Protein AF-A0A259L7F9-F1 (afdb_monomer_lite)

Sequence (75 aa):
MKLVLPAVAATTTLLSPVLAEARQVTFETTLKNYGGNGAYVVLYVTDASGAYKGTLWMAGGKAKYYRHLSDWQRA

pLDDT: mean 71.58, std 14.11, range [42.47, 94.62]

Secondary structure (DSSP, 8-state):
--SHHHHHHTSTTS-S-------------------SS--EEEEEEE-TT--EEEEEEEEESS----TT-GGGGG-

Structure (mmCIF, N/CA/C/O backbone):
data_AF-A0A259L7F9-F1
#
_entry.id   AF-A0A259L7F9-F1
#
loop_
_atom_site.group_PDB
_atom_site.id
_atom_site.type_symbol
_atom_site.label_atom_id
_atom_site.label_alt_id
_atom_site.label_comp_id
_atom_site.label_asym_id
_atom_site.label_entity_id
_atom_site.label_seq_id
_atom_site.pdbx_PDB_ins_code
_atom_site.Cartn_x
_atom_site.Cartn_y
_atom_site.Cartn_z
_atom_site.occupancy
_atom_site.B_iso_or_equiv
_atom_site.auth_seq_id
_atom_site.auth_comp_id
_atom_site.auth_asym_id
_atom_site.auth_atom_id
_atom_site.pdbx_PDB_model_num
ATOM 1 N N . MET A 1 1 ? -44.521 16.168 39.113 1.00 50.41 1 MET A N 1
ATOM 2 C CA . MET A 1 1 ? -43.275 16.506 38.386 1.00 50.41 1 MET A CA 1
ATOM 3 C C . MET A 1 1 ? -42.256 15.393 38.622 1.00 50.41 1 MET A C 1
ATOM 5 O O . MET A 1 1 ? -41.581 15.424 39.640 1.00 50.41 1 MET A O 1
ATOM 9 N N . LYS A 1 2 ? -42.218 14.331 37.801 1.00 53.56 2 LYS A N 1
ATOM 10 C CA . LYS A 1 2 ? -41.365 13.159 38.114 1.00 53.56 2 LYS A CA 1
ATOM 11 C C . LYS A 1 2 ? -40.867 12.360 36.901 1.00 53.56 2 LYS A C 1
ATOM 13 O O . LYS A 1 2 ? -40.568 11.186 37.041 1.00 53.56 2 LYS A O 1
ATOM 18 N N . LEU A 1 3 ? -40.780 12.973 35.719 1.00 55.22 3 LEU A N 1
ATOM 19 C CA . LEU A 1 3 ? -40.227 12.308 34.523 1.00 55.22 3 LEU A CA 1
ATOM 20 C C . LEU A 1 3 ? -39.337 13.212 33.657 1.00 55.22 3 LEU A C 1
ATOM 22 O O . LEU A 1 3 ? -38.899 12.797 32.593 1.00 55.22 3 LEU A O 1
ATOM 26 N N . VAL A 1 4 ? -39.015 14.426 34.112 1.00 58.28 4 VAL A N 1
ATOM 27 C CA . VAL A 1 4 ? -38.196 15.352 33.310 1.00 58.28 4 VAL A CA 1
ATOM 28 C C . VAL A 1 4 ? -36.699 15.024 33.418 1.00 58.28 4 VAL A C 1
ATOM 30 O O . VAL A 1 4 ? -35.957 15.217 32.465 1.00 58.28 4 VAL A O 1
ATOM 33 N N . LEU A 1 5 ? -36.251 14.453 34.544 1.00 55.78 5 LEU A N 1
ATOM 34 C CA . LEU A 1 5 ? -34.834 14.150 34.773 1.00 55.78 5 LEU A CA 1
ATOM 35 C C . LEU A 1 5 ? -34.273 12.936 33.994 1.00 55.78 5 LEU A C 1
ATOM 37 O O . LEU A 1 5 ? -33.157 13.058 33.496 1.00 55.78 5 LEU A O 1
ATOM 41 N N . PRO A 1 6 ? -34.970 11.789 33.823 1.00 55.47 6 PRO A N 1
ATOM 42 C CA . PRO A 1 6 ? -34.399 10.662 33.075 1.00 55.47 6 PRO A CA 1
ATOM 43 C C . PRO A 1 6 ? -34.395 10.876 31.552 1.00 55.47 6 PRO A C 1
ATOM 45 O O . PRO A 1 6 ? -33.634 10.217 30.851 1.00 55.47 6 PRO A O 1
ATOM 48 N N . ALA A 1 7 ? -35.198 11.813 31.032 1.00 55.25 7 ALA A N 1
ATOM 49 C CA . ALA A 1 7 ? -35.262 12.107 29.600 1.00 55.25 7 ALA A CA 1
ATOM 50 C C . ALA A 1 7 ? -34.036 12.886 29.084 1.00 55.25 7 ALA A C 1
ATOM 52 O O . ALA A 1 7 ? -33.680 12.753 27.920 1.00 55.25 7 ALA A O 1
ATOM 53 N N . VAL A 1 8 ? -33.362 13.661 29.942 1.00 57.91 8 VAL A N 1
ATOM 54 C CA . VAL A 1 8 ? -32.179 14.457 29.555 1.00 57.91 8 VAL A CA 1
ATOM 55 C C . VAL A 1 8 ? -30.908 13.599 29.488 1.00 57.91 8 VAL A C 1
ATOM 57 O O . VAL A 1 8 ? -30.014 13.880 28.695 1.00 57.91 8 VAL A O 1
ATOM 60 N N . ALA A 1 9 ? -30.835 12.514 30.266 1.00 57.03 9 ALA A N 1
ATOM 61 C CA . ALA A 1 9 ? -29.688 11.601 30.258 1.00 57.03 9 ALA A CA 1
ATOM 62 C C . ALA A 1 9 ? -29.629 10.699 29.008 1.00 57.03 9 ALA A C 1
ATOM 64 O O . ALA A 1 9 ? -28.569 10.167 28.690 1.00 57.03 9 ALA A O 1
ATOM 65 N N . ALA A 1 10 ? -30.745 10.534 28.289 1.00 56.00 10 ALA A N 1
ATOM 66 C CA . ALA A 1 10 ? -30.806 9.722 27.073 1.00 56.00 10 ALA A CA 1
ATOM 67 C C . ALA A 1 10 ? -30.308 10.459 25.812 1.00 56.00 10 ALA A C 1
ATOM 69 O O . ALA A 1 10 ? -30.145 9.834 24.767 1.00 56.00 10 ALA A O 1
ATOM 70 N N . THR A 1 11 ? -30.058 11.771 25.885 1.00 56.97 11 THR A N 1
ATOM 71 C CA . THR A 1 11 ? -29.709 12.594 24.713 1.00 56.97 11 THR A CA 1
ATOM 72 C C . THR A 1 11 ? -28.203 12.809 24.541 1.00 56.97 11 THR A C 1
ATOM 74 O O . THR A 1 11 ? -27.756 13.172 23.455 1.00 56.97 11 THR A O 1
ATOM 77 N N . THR A 1 12 ? -27.389 12.570 25.573 1.00 57.25 12 THR A N 1
ATOM 78 C CA . THR A 1 12 ? -25.932 12.806 25.533 1.00 57.25 12 THR A CA 1
ATOM 79 C C . THR A 1 12 ? -25.134 11.724 24.804 1.00 57.25 12 THR A C 1
ATOM 81 O O . THR A 1 12 ? -23.979 11.964 24.466 1.00 57.25 12 THR A O 1
ATOM 84 N N . THR A 1 13 ? -25.720 10.565 24.497 1.00 56.44 13 THR A N 1
ATOM 85 C CA . THR A 1 13 ? -25.046 9.490 23.740 1.00 56.44 13 THR A CA 1
ATOM 86 C C . THR A 1 13 ? -25.210 9.605 22.221 1.00 56.44 13 THR A C 1
ATOM 88 O O . THR A 1 13 ? -24.496 8.932 21.486 1.00 56.44 13 THR A O 1
ATOM 91 N N . LEU A 1 14 ? -26.098 10.478 21.730 1.00 56.75 14 LEU A N 1
ATOM 92 C CA . LEU A 1 14 ? -26.344 10.690 20.293 1.00 56.75 14 LEU A CA 1
ATOM 93 C C . LEU A 1 14 ? -25.490 11.810 19.674 1.00 56.75 14 LEU A C 1
ATOM 95 O O . LEU A 1 14 ? -25.589 12.063 18.477 1.00 56.75 14 LEU A O 1
ATOM 99 N N . LEU A 1 15 ? -24.656 12.485 20.473 1.00 57.72 15 LEU A N 1
ATOM 100 C CA . LEU A 1 15 ? -23.808 13.594 20.018 1.00 57.72 15 LEU A CA 1
ATOM 101 C C . LEU A 1 15 ? -22.341 13.212 19.819 1.00 57.72 15 LEU A C 1
ATOM 103 O O . LEU A 1 15 ? -21.547 14.081 19.468 1.00 57.72 15 LEU A O 1
ATOM 107 N N . SER A 1 16 ? -21.958 11.947 20.020 1.00 61.28 16 SER A N 1
ATOM 108 C CA . SER A 1 16 ? -20.651 11.490 19.553 1.00 61.28 16 SER A CA 1
ATOM 109 C C . SER A 1 16 ? -20.664 11.582 18.031 1.00 61.28 16 SER A C 1
ATOM 111 O O . SER A 1 16 ? -21.430 10.849 17.399 1.00 61.28 16 SER A O 1
ATOM 113 N N . PRO A 1 17 ? -19.863 12.466 17.412 1.00 60.62 17 PRO A N 1
ATOM 114 C CA . PRO A 1 17 ? -19.764 12.473 15.973 1.00 60.62 17 PRO A CA 1
ATOM 115 C C . PRO A 1 17 ? -19.165 11.120 15.601 1.00 60.62 17 PRO A C 1
ATOM 117 O O . PRO A 1 17 ? -17.982 10.874 15.831 1.00 60.62 17 PRO A O 1
ATOM 120 N N . VAL A 1 18 ? -19.962 10.236 15.003 1.00 59.47 18 VAL A N 1
ATOM 121 C CA . VAL A 1 18 ? -19.432 9.182 14.132 1.00 59.47 18 VAL A CA 1
ATOM 122 C C . VAL A 1 18 ? -18.982 9.890 12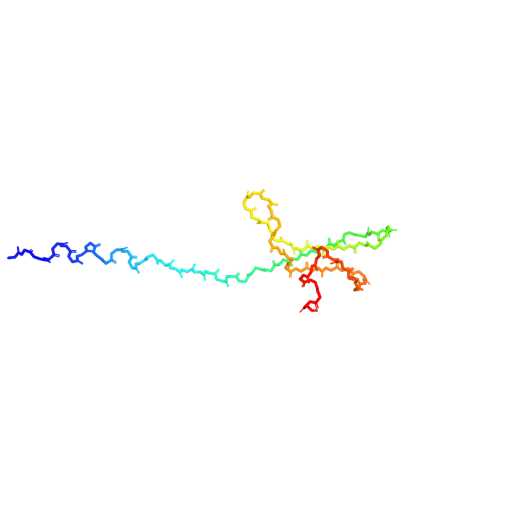.855 1.00 59.47 18 VAL A C 1
ATOM 124 O O . VAL A 1 18 ? -19.508 9.689 11.767 1.00 59.47 18 VAL A O 1
ATOM 127 N N . LEU A 1 19 ? -18.027 10.808 12.994 1.00 58.16 19 LEU A N 1
ATOM 128 C CA . LEU A 1 19 ? -17.238 11.283 11.882 1.00 58.16 19 LEU A CA 1
ATOM 129 C C . LEU A 1 19 ? -16.246 10.155 11.638 1.00 58.16 19 LEU A C 1
ATOM 131 O O . LEU A 1 19 ? -15.110 10.182 12.102 1.00 58.16 19 LEU A O 1
ATOM 135 N N . ALA A 1 20 ? -16.702 9.128 10.923 1.00 61.19 20 ALA A N 1
ATOM 136 C CA . ALA A 1 20 ? -15.799 8.396 10.059 1.00 61.19 20 ALA A CA 1
ATOM 137 C C . ALA A 1 20 ? -15.305 9.429 9.039 1.00 61.19 20 ALA A C 1
ATOM 139 O O . ALA A 1 20 ? -15.888 9.605 7.971 1.00 61.19 20 ALA A O 1
ATOM 140 N N . GLU A 1 21 ? -14.313 10.222 9.440 1.00 60.97 21 GLU A N 1
ATOM 141 C CA . GLU A 1 21 ? -13.697 11.216 8.586 1.00 60.97 21 GLU A CA 1
ATOM 142 C C . GLU A 1 21 ? -12.908 10.407 7.557 1.00 60.97 21 GLU A C 1
ATOM 144 O O . GLU A 1 21 ? -11.769 10.004 7.787 1.00 60.97 21 GLU A O 1
ATOM 149 N N . ALA A 1 22 ? -13.554 10.083 6.435 1.00 68.56 22 ALA A N 1
ATOM 150 C CA . ALA A 1 22 ? -12.916 9.517 5.254 1.00 68.56 22 ALA A CA 1
ATOM 151 C C . ALA A 1 22 ? -12.056 10.608 4.605 1.00 68.56 22 ALA A C 1
ATOM 153 O O . ALA A 1 22 ? -12.289 11.050 3.480 1.00 68.56 22 ALA A O 1
ATOM 154 N N . ARG A 1 23 ? -11.096 11.120 5.375 1.00 74.62 23 ARG A N 1
ATOM 155 C CA . ARG A 1 23 ? -10.189 12.160 4.949 1.00 74.62 23 ARG A CA 1
ATOM 156 C C . ARG A 1 23 ? -9.250 11.532 3.944 1.00 74.62 23 ARG A C 1
ATOM 158 O O . ARG A 1 23 ? -8.575 10.547 4.238 1.00 74.62 23 ARG A O 1
ATOM 165 N N . GLN A 1 24 ? -9.228 12.098 2.747 1.00 79.62 24 GLN A N 1
ATOM 166 C CA . GLN A 1 24 ? -8.286 11.669 1.734 1.00 79.62 24 GLN A CA 1
ATOM 167 C C . GLN A 1 24 ? -6.865 11.885 2.263 1.00 79.62 24 GLN A C 1
ATOM 169 O O . GLN A 1 24 ? -6.489 12.999 2.632 1.00 79.62 24 GLN A O 1
ATOM 174 N N . VAL A 1 25 ? -6.090 10.804 2.304 1.00 83.88 25 VAL A N 1
ATOM 175 C CA . VAL A 1 25 ? -4.669 10.833 2.640 1.00 83.88 25 VAL A CA 1
ATOM 176 C C . VAL A 1 25 ? -3.896 10.538 1.368 1.00 83.88 25 VAL A C 1
ATOM 178 O O . VAL A 1 25 ? -4.040 9.468 0.778 1.00 83.88 25 VAL A O 1
ATOM 181 N N . THR A 1 26 ? -3.085 11.500 0.944 1.00 87.62 26 THR A N 1
ATOM 182 C CA . THR A 1 26 ? -2.192 11.333 -0.202 1.00 87.62 26 THR A CA 1
ATOM 183 C C . THR A 1 26 ? -0.827 10.893 0.302 1.00 87.62 26 THR A C 1
ATOM 185 O O . THR A 1 26 ? -0.236 11.553 1.155 1.00 87.62 26 THR A O 1
ATOM 188 N N . PHE A 1 27 ? -0.324 9.787 -0.240 1.00 86.75 27 PHE A N 1
ATOM 189 C CA . PHE A 1 27 ? 1.034 9.318 0.004 1.00 86.75 27 PHE A CA 1
ATOM 190 C C . PHE A 1 27 ? 1.882 9.556 -1.240 1.00 86.75 27 PHE A C 1
ATOM 192 O O . PHE A 1 27 ? 1.550 9.071 -2.320 1.00 86.75 27 PHE A O 1
ATOM 199 N N . GLU A 1 28 ? 2.993 10.267 -1.077 1.00 88.06 28 GLU A N 1
ATOM 200 C CA . GLU A 1 28 ? 4.005 10.431 -2.117 1.00 88.06 28 GLU A CA 1
ATOM 201 C C . GLU A 1 28 ? 5.250 9.634 -1.735 1.00 88.06 28 GLU A C 1
ATOM 203 O O . GLU A 1 28 ? 5.737 9.709 -0.606 1.00 88.06 28 GLU A O 1
ATOM 208 N N . THR A 1 29 ? 5.763 8.841 -2.674 1.00 84.25 29 THR A N 1
ATOM 209 C CA . THR A 1 29 ? 6.958 8.020 -2.457 1.00 84.25 29 THR A CA 1
ATOM 210 C C . THR A 1 29 ? 7.921 8.225 -3.613 1.00 84.25 29 THR A C 1
ATOM 212 O O . THR A 1 29 ? 7.528 8.068 -4.770 1.00 84.25 29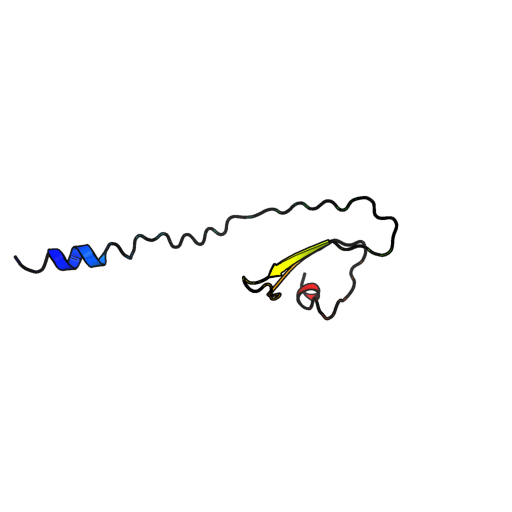 THR A O 1
ATOM 215 N N . THR A 1 30 ? 9.187 8.494 -3.303 1.00 85.25 30 THR A N 1
ATOM 216 C CA . THR A 1 30 ? 10.246 8.609 -4.308 1.00 85.25 30 THR A CA 1
ATOM 217 C C . THR A 1 30 ? 11.314 7.569 -4.022 1.00 85.25 30 THR A C 1
ATOM 219 O O . THR A 1 30 ? 12.015 7.637 -3.010 1.00 85.25 30 THR A O 1
ATOM 222 N N . LEU A 1 31 ? 11.451 6.597 -4.922 1.00 81.06 31 LEU A N 1
ATOM 223 C CA . LEU A 1 31 ? 12.547 5.640 -4.864 1.00 81.06 31 LEU A CA 1
ATOM 224 C C . LEU A 1 31 ? 13.834 6.333 -5.335 1.00 81.06 31 LEU A C 1
ATOM 226 O O . LEU A 1 31 ? 13.867 6.927 -6.411 1.00 81.06 31 LEU A O 1
ATOM 230 N N . LYS A 1 32 ? 14.906 6.256 -4.540 1.00 84.19 32 LYS A N 1
ATOM 231 C CA . LYS A 1 32 ? 16.235 6.709 -4.981 1.00 84.19 32 LYS A CA 1
ATOM 232 C C . LYS A 1 32 ? 16.717 5.858 -6.155 1.00 84.19 32 LYS A C 1
ATOM 234 O O . LYS A 1 32 ? 16.337 4.695 -6.267 1.00 84.19 32 LYS A O 1
ATOM 239 N N . ASN A 1 33 ? 17.606 6.417 -6.980 1.00 81.81 33 ASN A N 1
ATOM 240 C CA . ASN A 1 33 ? 18.227 5.675 -8.076 1.00 81.81 33 ASN A CA 1
ATOM 241 C C . ASN A 1 33 ? 18.795 4.341 -7.576 1.00 81.81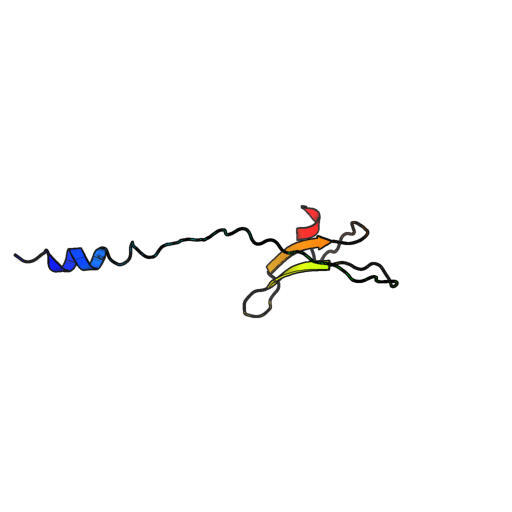 33 ASN A C 1
ATOM 243 O O . ASN A 1 33 ? 19.711 4.306 -6.754 1.00 81.81 33 ASN A O 1
ATOM 247 N N . TYR A 1 34 ? 18.220 3.255 -8.084 1.00 82.19 34 TYR A N 1
ATOM 248 C CA . TYR A 1 34 ? 18.566 1.889 -7.734 1.00 82.19 34 TYR A CA 1
ATOM 249 C C . TYR A 1 34 ? 19.091 1.186 -8.984 1.00 82.19 34 TYR A C 1
ATOM 251 O O . TYR A 1 34 ? 18.347 0.969 -9.934 1.00 82.19 34 TYR A O 1
ATOM 259 N N . GLY A 1 35 ? 20.385 0.859 -8.988 1.00 81.94 35 GLY A N 1
ATOM 260 C CA . GLY A 1 35 ? 21.052 0.176 -10.105 1.00 81.94 35 GLY A CA 1
ATOM 261 C C . GLY A 1 35 ? 21.056 -1.352 -9.997 1.00 81.94 35 GLY A C 1
ATOM 262 O O . GLY A 1 35 ? 21.771 -2.009 -10.747 1.00 81.94 35 GLY A O 1
ATOM 263 N N . GLY A 1 36 ? 20.337 -1.911 -9.019 1.00 81.88 36 GLY A N 1
ATOM 264 C CA . GLY A 1 36 ? 20.258 -3.351 -8.789 1.00 81.88 36 GLY A CA 1
ATOM 265 C C . GLY A 1 36 ? 19.153 -4.024 -9.605 1.00 81.88 36 GLY A C 1
ATOM 266 O O . GLY A 1 36 ? 18.779 -3.578 -10.685 1.00 81.88 36 GLY A O 1
ATOM 267 N N . ASN A 1 37 ? 18.616 -5.122 -9.071 1.00 80.69 37 ASN A N 1
ATOM 268 C CA . ASN A 1 37 ? 17.538 -5.886 -9.706 1.00 80.69 37 ASN A CA 1
ATOM 269 C C . ASN A 1 37 ? 16.209 -5.093 -9.776 1.00 80.69 37 ASN A C 1
ATOM 271 O O . ASN A 1 37 ? 16.140 -3.911 -9.468 1.00 80.69 37 ASN A O 1
ATOM 275 N N . GLY A 1 38 ? 15.105 -5.711 -10.203 1.00 77.12 38 GLY A N 1
ATOM 276 C CA . GLY A 1 38 ? 13.807 -5.022 -10.197 1.00 77.12 38 GLY A CA 1
ATOM 277 C C . GLY A 1 38 ? 13.401 -4.585 -8.782 1.00 77.12 38 GLY A C 1
ATOM 278 O O . GLY A 1 38 ? 13.188 -5.444 -7.929 1.00 77.12 38 GLY A O 1
ATOM 279 N N . ALA A 1 39 ? 13.279 -3.274 -8.551 1.00 82.81 39 ALA A N 1
ATOM 280 C CA . ALA A 1 39 ? 12.793 -2.702 -7.297 1.00 82.81 39 ALA A CA 1
ATOM 281 C C . ALA A 1 39 ? 11.312 -2.324 -7.385 1.00 82.81 39 ALA A C 1
ATOM 283 O O . ALA A 1 39 ? 10.824 -1.884 -8.429 1.00 82.81 39 ALA A O 1
ATOM 284 N N . TYR A 1 40 ? 10.627 -2.491 -6.256 1.00 80.94 40 TYR A N 1
ATOM 285 C CA . TYR A 1 40 ? 9.210 -2.203 -6.095 1.00 80.94 40 TYR A CA 1
ATOM 286 C C . TYR A 1 40 ? 9.000 -1.449 -4.783 1.00 80.94 40 TYR A C 1
ATOM 288 O O . TYR A 1 40 ? 9.633 -1.766 -3.776 1.00 80.94 40 TYR A O 1
ATOM 296 N N . VAL A 1 41 ? 8.101 -0.472 -4.795 1.00 83.94 41 VAL A N 1
ATOM 297 C CA . VAL A 1 41 ? 7.604 0.221 -3.603 1.00 83.94 41 VAL A CA 1
ATOM 298 C C . VAL A 1 41 ? 6.169 -0.221 -3.377 1.00 83.94 41 VAL A C 1
ATOM 300 O O . VAL A 1 41 ? 5.402 -0.273 -4.332 1.00 83.94 41 VAL A O 1
ATOM 303 N N . VAL A 1 42 ? 5.806 -0.546 -2.135 1.00 85.31 42 VAL A N 1
ATOM 304 C CA . VAL A 1 42 ? 4.470 -1.041 -1.778 1.00 85.31 42 VAL A CA 1
ATOM 305 C C . VAL A 1 42 ? 3.972 -0.319 -0.534 1.00 85.31 42 VAL A C 1
ATOM 307 O O . VAL A 1 42 ? 4.682 -0.266 0.468 1.00 85.31 42 VAL A O 1
ATOM 310 N N . LEU A 1 43 ? 2.739 0.183 -0.581 1.00 87.12 43 LEU A N 1
ATOM 311 C CA . LEU A 1 43 ? 1.992 0.602 0.600 1.00 87.12 43 LEU A CA 1
ATOM 312 C C . LEU A 1 43 ? 1.026 -0.509 0.992 1.00 87.12 43 LEU A C 1
ATOM 314 O O . LEU A 1 43 ? 0.219 -0.958 0.178 1.00 87.12 43 LEU A O 1
ATOM 318 N N . TYR A 1 44 ? 1.099 -0.947 2.242 1.00 87.56 44 TYR A N 1
ATOM 319 C CA . TYR A 1 44 ? 0.253 -2.000 2.789 1.00 87.56 44 TYR A CA 1
ATOM 320 C C . TYR A 1 44 ? -0.204 -1.649 4.201 1.00 87.56 44 TYR A C 1
ATOM 322 O O . TYR A 1 44 ? 0.370 -0.780 4.856 1.00 87.56 44 TYR A O 1
ATOM 330 N N . VAL A 1 45 ? -1.251 -2.328 4.655 1.00 89.44 45 VAL A N 1
ATOM 331 C CA . VAL A 1 45 ? -1.837 -2.147 5.982 1.00 89.44 45 VAL A CA 1
ATOM 332 C C . VAL A 1 45 ? -1.509 -3.355 6.842 1.00 89.44 45 VAL A C 1
ATOM 334 O O . VAL A 1 45 ? -1.629 -4.501 6.400 1.00 89.44 45 VAL A O 1
ATOM 337 N N . THR A 1 46 ? -1.135 -3.092 8.088 1.00 91.06 46 THR A N 1
ATOM 338 C CA . THR A 1 46 ? -1.044 -4.091 9.154 1.00 91.06 46 THR A CA 1
ATOM 339 C C . THR A 1 46 ? -2.022 -3.746 10.267 1.00 91.06 46 THR A C 1
ATOM 341 O O . THR A 1 46 ? -2.394 -2.584 10.432 1.00 91.06 46 THR A O 1
ATOM 344 N N . ASP A 1 47 ? -2.438 -4.736 11.053 1.00 91.56 47 ASP A N 1
ATOM 345 C CA . ASP A 1 47 ? -3.116 -4.452 12.319 1.00 91.56 47 ASP A CA 1
ATOM 346 C C . ASP A 1 47 ? -2.138 -4.044 13.428 1.00 91.56 47 ASP A C 1
ATOM 348 O O . 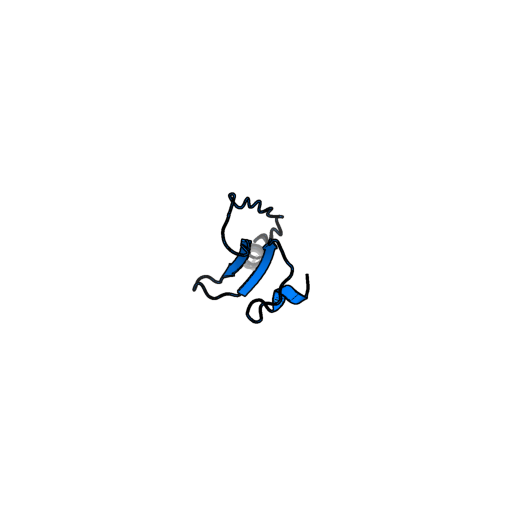ASP A 1 47 ? -0.922 -3.987 13.236 1.00 91.56 47 ASP A O 1
ATOM 352 N N . ALA A 1 48 ? -2.691 -3.771 14.612 1.00 94.62 48 ALA A N 1
ATOM 353 C CA . ALA A 1 48 ? -1.931 -3.407 15.802 1.00 94.62 48 ALA A CA 1
ATOM 354 C C . ALA A 1 48 ? -0.943 -4.497 16.262 1.00 94.62 48 ALA A C 1
ATOM 356 O O . ALA A 1 48 ? 0.013 -4.186 16.964 1.00 94.62 48 ALA A O 1
ATOM 357 N N . SER A 1 49 ? -1.149 -5.758 15.866 1.00 93.19 49 SER A N 1
ATOM 358 C CA . SER A 1 49 ? -0.219 -6.863 16.135 1.00 93.19 49 SER A CA 1
ATOM 359 C C . SER A 1 49 ? 0.853 -7.029 15.050 1.00 93.19 49 SER A C 1
ATOM 361 O O . SER A 1 49 ? 1.709 -7.904 15.157 1.00 93.19 49 SER A O 1
ATOM 363 N N . GLY A 1 50 ? 0.822 -6.193 14.008 1.00 87.25 50 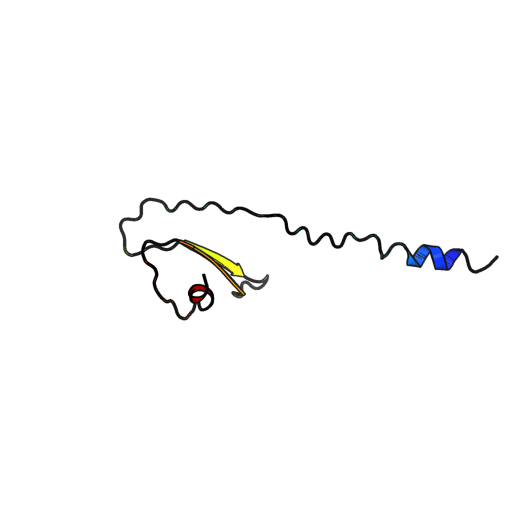GLY A N 1
ATOM 364 C CA . GLY A 1 50 ? 1.724 -6.266 12.862 1.00 87.25 50 GLY A CA 1
ATOM 365 C C . GLY A 1 50 ? 1.298 -7.282 11.800 1.00 87.25 50 GLY A C 1
ATOM 366 O O . GLY A 1 50 ? 2.040 -7.498 10.842 1.00 87.25 50 GLY A O 1
ATOM 367 N N . ALA A 1 51 ? 0.119 -7.901 11.915 1.00 88.00 51 ALA A N 1
ATOM 368 C CA . ALA A 1 51 ? -0.342 -8.858 10.917 1.00 88.00 51 ALA A CA 1
ATOM 369 C C . ALA A 1 51 ? -0.849 -8.135 9.662 1.00 88.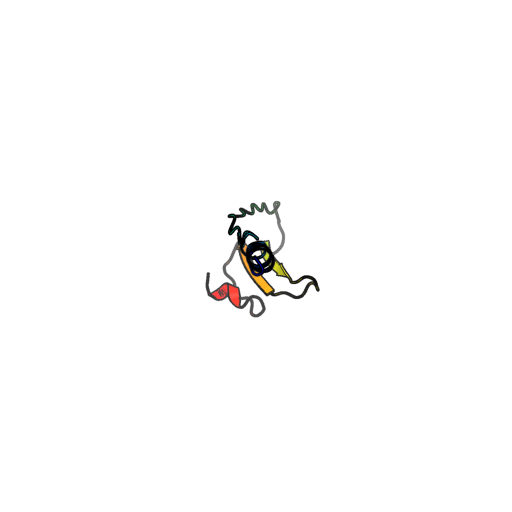00 51 ALA A C 1
ATOM 371 O O . ALA A 1 51 ? -1.637 -7.191 9.743 1.00 88.00 51 ALA A O 1
ATOM 372 N N . TYR A 1 52 ? -0.405 -8.600 8.493 1.00 85.88 52 TYR A N 1
ATOM 373 C CA . TYR A 1 52 ? -0.784 -8.059 7.186 1.00 85.88 52 TYR A CA 1
ATOM 374 C C . TYR A 1 52 ? -2.302 -8.119 6.956 1.00 85.88 52 TYR A C 1
ATOM 376 O O . TYR A 1 52 ? -2.938 -9.144 7.211 1.00 85.88 52 TYR A O 1
ATOM 384 N N . LYS A 1 53 ? -2.876 -7.021 6.453 1.00 87.44 53 LYS A N 1
ATOM 385 C CA . LYS A 1 53 ? -4.307 -6.891 6.133 1.00 87.44 53 LYS A CA 1
ATOM 386 C C . LYS A 1 53 ? -4.601 -6.643 4.662 1.00 87.44 53 LYS A C 1
ATOM 388 O O . LYS A 1 53 ? -5.719 -6.915 4.244 1.00 87.44 53 LYS A O 1
ATOM 393 N N . GLY A 1 54 ? -3.639 -6.140 3.896 1.00 83.12 54 GLY A N 1
ATOM 394 C CA . GLY A 1 54 ? -3.834 -5.882 2.472 1.00 83.12 54 GLY A CA 1
ATOM 395 C C . GLY A 1 54 ? -2.861 -4.853 1.919 1.00 83.12 54 GLY A C 1
ATOM 396 O O . GLY A 1 54 ? -2.182 -4.146 2.667 1.00 83.12 54 GLY A O 1
ATOM 397 N N . THR A 1 55 ? -2.804 -4.763 0.596 1.00 85.00 55 THR A N 1
ATOM 398 C CA . THR A 1 55 ? -1.967 -3.807 -0.134 1.00 85.00 55 THR A CA 1
ATOM 399 C C . THR A 1 55 ? -2.834 -2.692 -0.699 1.00 85.00 55 THR A C 1
ATOM 401 O O . THR A 1 55 ? -3.812 -2.953 -1.387 1.00 85.00 55 THR A O 1
ATOM 404 N N . LEU A 1 56 ? -2.462 -1.445 -0.417 1.00 85.25 56 LEU A N 1
ATOM 405 C CA . LEU A 1 56 ? -3.155 -0.258 -0.916 1.00 85.25 56 LEU A CA 1
ATOM 406 C C . LEU A 1 56 ? -2.632 0.164 -2.289 1.00 85.25 56 LEU A C 1
ATOM 408 O O . LEU A 1 56 ? -3.401 0.617 -3.129 1.00 85.25 56 LEU A O 1
ATOM 412 N N . TRP A 1 57 ? -1.318 0.051 -2.506 1.00 83.00 57 TRP A N 1
ATOM 413 C CA . TRP A 1 57 ? -0.674 0.531 -3.727 1.00 83.00 57 TRP A CA 1
ATOM 414 C C . TRP A 1 57 ? 0.704 -0.101 -3.938 1.00 83.00 57 TRP A C 1
ATOM 416 O O . TRP A 1 57 ? 1.375 -0.481 -2.977 1.00 83.00 57 TRP A O 1
ATOM 426 N N . MET A 1 58 ? 1.153 -0.165 -5.192 1.00 78.69 58 MET A N 1
ATOM 427 C CA . MET A 1 58 ? 2.515 -0.546 -5.560 1.00 78.69 58 MET A CA 1
ATOM 428 C C . MET A 1 58 ? 2.997 0.245 -6.784 1.00 78.69 58 MET A C 1
ATOM 430 O O . MET A 1 58 ? 2.240 0.438 -7.730 1.00 78.69 58 MET A O 1
ATOM 434 N N . ALA A 1 59 ? 4.286 0.591 -6.814 1.00 80.31 59 ALA A N 1
ATOM 435 C CA . ALA A 1 59 ? 5.001 0.997 -8.022 1.00 80.31 59 ALA A CA 1
ATOM 436 C C . ALA A 1 59 ? 6.212 0.103 -8.280 1.00 80.31 59 ALA A C 1
ATOM 438 O O . ALA A 1 59 ? 6.935 -0.276 -7.361 1.00 80.31 59 ALA A O 1
ATOM 439 N N . GLY A 1 60 ? 6.473 -0.183 -9.551 1.00 78.69 60 GLY A N 1
ATOM 440 C CA . GLY A 1 60 ? 7.667 -0.887 -9.996 1.00 78.69 60 GLY A CA 1
ATOM 441 C C . GLY A 1 60 ? 7.778 -0.880 -11.514 1.00 78.69 60 GLY A C 1
ATOM 442 O O . GLY A 1 60 ? 6.818 -0.583 -12.220 1.00 78.69 60 GLY A O 1
ATOM 443 N N . GLY A 1 61 ? 8.961 -1.211 -12.030 1.00 73.94 61 GLY A N 1
ATOM 444 C CA . GLY A 1 61 ? 9.249 -1.112 -13.466 1.00 73.94 61 GLY A CA 1
ATOM 445 C C . GLY A 1 61 ? 8.570 -2.164 -14.354 1.00 73.94 61 GLY A C 1
ATOM 446 O O . GLY A 1 61 ? 8.683 -2.079 -15.574 1.00 73.94 61 GLY A O 1
ATOM 447 N N . LYS A 1 62 ? 7.913 -3.184 -13.783 1.00 71.69 62 LYS A N 1
ATOM 448 C CA . LYS A 1 62 ? 7.211 -4.248 -14.525 1.00 71.69 62 LYS A CA 1
ATOM 449 C C . LYS A 1 62 ? 5.973 -4.704 -13.757 1.00 71.69 62 LYS A C 1
ATOM 451 O O . LYS A 1 62 ? 6.047 -4.904 -12.553 1.00 71.69 62 LYS A O 1
ATOM 456 N N . ALA A 1 63 ? 4.864 -4.958 -14.445 1.00 64.31 63 ALA A N 1
ATOM 457 C CA . ALA A 1 63 ? 3.737 -5.669 -13.844 1.00 64.31 63 ALA A CA 1
ATOM 458 C C . ALA A 1 63 ? 4.106 -7.161 -13.694 1.00 64.31 63 ALA A C 1
ATOM 460 O O . ALA A 1 63 ? 4.377 -7.830 -14.693 1.00 64.31 63 ALA A O 1
ATOM 461 N N . LYS A 1 64 ? 4.172 -7.692 -12.464 1.00 63.53 64 LYS A N 1
ATOM 462 C CA . LYS A 1 64 ? 4.499 -9.103 -12.196 1.00 63.53 64 LYS A CA 1
ATOM 463 C C . LYS A 1 64 ? 3.635 -9.708 -11.089 1.00 63.53 64 LYS A C 1
ATOM 465 O O . LYS A 1 64 ? 3.500 -9.113 -10.028 1.00 63.53 64 LYS A O 1
ATOM 470 N N . TYR A 1 65 ? 3.102 -10.911 -11.331 1.00 58.81 65 TYR A N 1
ATOM 471 C CA . TYR A 1 65 ? 2.235 -11.605 -10.373 1.00 58.81 65 TYR A CA 1
ATOM 472 C C . TYR A 1 65 ? 2.990 -12.170 -9.186 1.00 58.81 65 TYR A C 1
ATOM 474 O O . TYR A 1 65 ? 3.881 -13.007 -9.337 1.00 58.81 65 TYR A O 1
ATOM 482 N N . TYR A 1 66 ? 2.584 -11.722 -7.998 1.00 65.50 66 TYR A N 1
ATOM 483 C CA . TYR A 1 66 ? 3.084 -12.183 -6.716 1.00 65.50 66 TYR A CA 1
ATOM 484 C C . TYR A 1 66 ? 1.938 -12.823 -5.936 1.00 65.50 66 TYR A C 1
ATOM 486 O O . TYR A 1 66 ? 0.990 -12.161 -5.530 1.00 65.50 66 TYR A O 1
ATOM 494 N N . ARG A 1 67 ? 2.042 -14.134 -5.695 1.00 58.75 67 ARG A N 1
ATOM 495 C CA . ARG A 1 67 ? 0.975 -14.943 -5.081 1.00 58.75 67 ARG A CA 1
ATOM 496 C C . ARG A 1 67 ? 0.608 -14.521 -3.651 1.00 58.75 67 ARG A C 1
ATOM 498 O O . ARG A 1 67 ? -0.506 -14.768 -3.214 1.00 58.75 67 ARG A O 1
ATOM 505 N N . HIS A 1 68 ? 1.547 -13.913 -2.928 1.00 62.81 68 HIS A N 1
ATOM 506 C CA . HIS A 1 68 ? 1.346 -13.365 -1.580 1.00 62.81 68 HIS A CA 1
ATOM 507 C C . HIS A 1 68 ? 0.814 -11.922 -1.589 1.00 62.81 68 HIS A C 1
ATOM 509 O O . HIS A 1 68 ? 0.562 -11.360 -0.532 1.00 62.81 68 HIS A O 1
ATOM 515 N N . LEU A 1 69 ? 0.638 -11.333 -2.772 1.00 62.47 69 LEU A N 1
ATOM 516 C CA . LEU A 1 69 ? 0.001 -10.041 -2.990 1.00 62.47 69 LEU A CA 1
ATOM 517 C C . LEU A 1 69 ? -1.255 -10.281 -3.827 1.00 62.47 69 LEU A C 1
ATOM 519 O O . LEU A 1 69 ? -1.388 -9.752 -4.918 1.00 62.47 69 LEU A O 1
ATOM 523 N N . SER A 1 70 ? -2.158 -11.150 -3.379 1.00 57.84 70 SER A N 1
ATOM 524 C CA . SER A 1 70 ? -3.348 -11.540 -4.151 1.00 57.84 70 SER A CA 1
ATOM 525 C C . SER A 1 70 ? -4.232 -10.355 -4.563 1.00 57.84 70 SER A C 1
ATOM 527 O O . SER A 1 70 ? -4.830 -10.393 -5.637 1.00 57.84 70 SER A O 1
ATOM 529 N N . ASP A 1 71 ? -4.246 -9.280 -3.769 1.00 54.97 71 ASP A N 1
ATOM 530 C CA . ASP A 1 71 ? -4.980 -8.042 -4.077 1.00 54.97 71 ASP A CA 1
ATOM 531 C C . ASP A 1 71 ? -4.374 -7.253 -5.254 1.00 54.97 71 ASP A C 1
ATOM 533 O O . ASP A 1 71 ? -5.022 -6.382 -5.826 1.00 54.97 71 ASP A O 1
ATOM 537 N N . TRP A 1 72 ? -3.157 -7.602 -5.684 1.00 55.84 72 TRP A N 1
ATOM 538 C CA . TRP A 1 72 ? -2.456 -7.007 -6.823 1.00 55.84 72 TRP A CA 1
ATOM 539 C C . TRP A 1 72 ? -3.141 -7.265 -8.169 1.00 55.84 72 TRP A C 1
ATOM 541 O O . TRP A 1 72 ? -3.052 -6.439 -9.069 1.00 55.84 72 TRP A O 1
ATOM 551 N N . GLN A 1 73 ? -3.832 -8.397 -8.335 1.00 47.78 73 GLN A N 1
ATOM 552 C CA . GLN A 1 73 ? -4.392 -8.780 -9.639 1.00 47.78 73 GLN A CA 1
ATOM 553 C C . GLN A 1 73 ? -5.689 -8.025 -9.997 1.00 47.78 73 GLN A C 1
ATOM 555 O O . GLN A 1 73 ? -6.274 -8.288 -11.045 1.00 47.78 73 GLN A O 1
ATOM 560 N N . ARG A 1 74 ? -6.176 -7.134 -9.122 1.00 42.47 74 ARG A N 1
ATOM 561 C CA . ARG A 1 74 ? -7.456 -6.428 -9.295 1.00 42.47 74 ARG A CA 1
ATOM 562 C C . ARG A 1 74 ? -7.337 -4.913 -9.500 1.00 42.47 74 ARG A C 1
ATOM 564 O O . ARG A 1 74 ? -8.381 -4.282 -9.650 1.00 42.47 74 ARG A O 1
ATOM 571 N N . ALA A 1 75 ? -6.125 -4.356 -9.506 1.00 46.62 75 ALA A N 1
ATOM 572 C CA . ALA A 1 75 ? -5.875 -2.948 -9.826 1.00 46.62 75 ALA A CA 1
ATOM 573 C C . ALA A 1 75 ? -5.628 -2.740 -11.327 1.00 46.62 75 ALA A C 1
ATOM 575 O O . ALA A 1 75 ? -4.972 -3.615 -11.939 1.00 46.62 75 ALA A O 1
#

Radius of gyration: 23.51 Å; chains: 1; bounding box: 64×31×53 Å

Foldseek 3Di:
DPPPVVVVVVPVVVPPPPCPVPDDDDDDDDDDDDPDDKDKDWDFDADPVRHTDATDDMDTPDQDDDPVRVVSVPD